Protein AF-A0A7W5ZH57-F1 (afdb_monomer_lite)

pLDDT: mean 77.65, std 17.84, range [37.62, 96.19]

Sequence (174 aa):
MSNTRSQQSRNQHQTVYNPIYEKLESDGLVGKIAYCFYKESKRAFIREYIAKNNGKHPSPAEVKKFVSLQESQHIDHFKRDAVEMVNDFFNALIEEHKKDLKIQILKEVHVPSFWSGIWQNIVASFLWTILIALLLPFIIRAAKIDLVEILRGGSKPNTHFENTVKTDSTNLNK

Radius of gyration: 49.49 Å; chains: 1; bounding box: 56×47×172 Å

Secondary structure (DSSP, 8-state):
----SSSTTS--------HHHHHHHTTHHHHHHHHHHHHHHHHHHHHHHHHHTTTPPPPHHHHHHHHHHHHHHTHHHHHHHHHHHHHHHHHHHHHHHHHHHHHHHHHH-----HHHHHHHHHHHHHHHHHHHHHHHHHHHHHHT--HHHHHHTT--------------------

Organism: NCBI:txid370973

Structure (mmCIF, N/CA/C/O backbone):
data_AF-A0A7W5ZH57-F1
#
_entry.id   AF-A0A7W5ZH57-F1
#
loop_
_atom_site.group_PDB
_atom_site.id
_atom_site.type_symbol
_atom_site.label_atom_id
_atom_site.label_alt_id
_atom_site.label_comp_id
_atom_site.label_asym_id
_atom_site.label_entity_id
_atom_site.label_seq_id
_atom_site.pdbx_PDB_ins_code
_atom_site.Cartn_x
_atom_site.Cartn_y
_atom_site.Cartn_z
_atom_site.occupancy
_atom_site.B_iso_or_equiv
_atom_site.auth_seq_id
_atom_site.auth_comp_id
_atom_site.auth_asym_id
_atom_site.auth_atom_id
_atom_site.pdbx_PDB_model_num
ATOM 1 N N . MET A 1 1 ? 17.222 -22.776 52.311 1.00 45.38 1 MET A N 1
ATOM 2 C CA . MET A 1 1 ? 16.256 -23.605 51.561 1.00 45.38 1 MET A CA 1
ATOM 3 C C . MET A 1 1 ? 15.112 -22.731 51.063 1.00 45.38 1 MET A C 1
ATOM 5 O O . MET A 1 1 ? 14.634 -21.891 51.814 1.00 45.38 1 MET A O 1
ATOM 9 N N . SER A 1 2 ? 14.741 -22.938 49.792 1.00 46.59 2 SER A N 1
ATOM 10 C CA . SER A 1 2 ? 13.479 -22.564 49.120 1.00 46.59 2 SER A CA 1
ATOM 11 C C . SER A 1 2 ? 13.114 -21.078 48.953 1.00 46.59 2 SER A C 1
ATOM 13 O O . SER A 1 2 ? 12.104 -20.597 49.459 1.00 46.59 2 SER A O 1
ATOM 15 N N . ASN A 1 3 ? 13.880 -20.395 48.093 1.00 50.59 3 ASN A N 1
ATOM 16 C CA . ASN A 1 3 ? 13.414 -19.262 47.287 1.00 50.59 3 ASN A CA 1
ATOM 17 C C . ASN A 1 3 ? 12.685 -19.801 46.037 1.00 50.59 3 ASN A C 1
ATOM 19 O O . ASN A 1 3 ? 13.260 -19.879 44.953 1.00 50.59 3 ASN A O 1
ATOM 23 N N . THR A 1 4 ? 11.446 -20.271 46.207 1.00 56.84 4 THR A N 1
ATOM 24 C CA . THR A 1 4 ? 10.680 -20.940 45.130 1.00 56.84 4 THR A CA 1
ATOM 25 C C . THR A 1 4 ? 9.246 -20.412 45.013 1.00 56.84 4 THR A C 1
ATOM 27 O O . THR A 1 4 ? 8.371 -21.100 44.506 1.00 56.84 4 THR A O 1
ATOM 30 N N . ARG A 1 5 ? 8.970 -19.185 45.481 1.00 51.44 5 ARG A N 1
ATOM 31 C CA . ARG A 1 5 ? 7.622 -18.573 45.409 1.00 51.44 5 ARG A CA 1
ATOM 32 C C . ARG A 1 5 ? 7.460 -17.477 44.354 1.00 51.44 5 ARG A C 1
ATOM 34 O O . ARG A 1 5 ? 6.346 -17.030 44.121 1.00 51.44 5 ARG A O 1
ATOM 41 N N . SER A 1 6 ? 8.534 -17.061 43.689 1.00 52.84 6 SER A N 1
ATOM 42 C CA . SER A 1 6 ? 8.534 -15.916 42.763 1.00 52.84 6 SER A CA 1
ATOM 43 C C . SER A 1 6 ? 8.530 -16.289 41.273 1.00 52.84 6 SER A C 1
ATOM 45 O O . SER A 1 6 ? 8.424 -15.403 40.433 1.00 52.84 6 SER A O 1
ATOM 47 N N . GLN A 1 7 ? 8.588 -17.580 40.921 1.00 45.91 7 GLN A N 1
ATOM 48 C CA . GLN A 1 7 ? 8.634 -18.032 39.517 1.00 45.91 7 GLN A CA 1
ATOM 49 C C . GLN A 1 7 ? 7.279 -18.515 38.959 1.00 45.91 7 GLN A C 1
ATOM 51 O O . GLN A 1 7 ? 7.167 -18.761 37.762 1.00 45.91 7 GLN A O 1
ATOM 56 N N . GLN A 1 8 ? 6.226 -18.622 39.781 1.00 45.19 8 GLN A N 1
ATOM 57 C CA . GLN A 1 8 ? 4.925 -19.156 39.339 1.00 45.19 8 GLN A CA 1
ATOM 58 C C . GLN A 1 8 ? 3.952 -18.119 38.745 1.00 45.19 8 GLN A C 1
ATOM 60 O O . GLN A 1 8 ? 2.978 -18.517 38.115 1.00 45.19 8 GLN A O 1
ATOM 65 N N . SER A 1 9 ? 4.228 -16.811 38.834 1.00 46.59 9 SER A N 1
ATOM 66 C CA . SER A 1 9 ? 3.365 -15.767 38.234 1.00 46.59 9 SER A CA 1
ATOM 67 C C . SER A 1 9 ? 3.701 -15.399 36.781 1.00 46.59 9 SER A C 1
ATOM 69 O O . SER A 1 9 ? 3.106 -14.469 36.244 1.00 46.59 9 SER A O 1
ATOM 71 N N . ARG A 1 10 ? 4.646 -16.084 36.116 1.00 46.44 10 ARG A N 1
ATOM 72 C CA . ARG A 1 10 ? 5.067 -15.733 34.741 1.00 46.44 10 ARG A CA 1
ATOM 73 C C . ARG A 1 10 ? 4.385 -16.512 33.612 1.00 46.44 10 ARG A C 1
ATOM 75 O O . ARG A 1 10 ? 4.472 -16.072 32.475 1.00 46.44 10 ARG A O 1
ATOM 82 N N . ASN A 1 11 ? 3.670 -17.600 33.902 1.00 43.88 11 ASN A N 1
ATOM 83 C CA . ASN A 1 11 ? 3.177 -18.527 32.873 1.00 43.88 11 ASN A CA 1
ATOM 84 C C . ASN A 1 11 ? 1.664 -18.765 32.925 1.00 43.88 11 ASN A C 1
ATOM 86 O O . ASN A 1 11 ? 1.210 -19.902 32.875 1.00 43.88 11 ASN A O 1
ATOM 90 N N . GLN A 1 12 ? 0.874 -17.695 32.985 1.00 37.62 12 GLN A N 1
ATOM 91 C CA . GLN A 1 12 ? -0.511 -17.743 32.513 1.00 37.62 12 GLN A CA 1
ATOM 92 C C . GLN A 1 12 ? -0.774 -16.543 31.605 1.00 37.62 12 GLN A C 1
ATOM 94 O O . GLN A 1 12 ? -1.523 -15.630 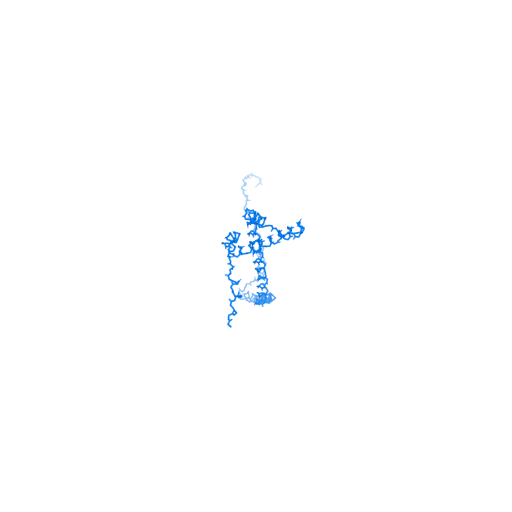31.935 1.00 37.62 12 GLN A O 1
ATOM 99 N N . HIS A 1 13 ? -0.165 -16.557 30.415 1.00 42.66 13 HIS A N 1
ATOM 100 C CA . HIS A 1 13 ? -0.854 -15.999 29.255 1.00 42.66 13 HIS A CA 1
ATOM 101 C C . HIS A 1 13 ? -2.064 -16.904 29.006 1.00 42.66 13 HIS A C 1
ATOM 103 O O . HIS A 1 13 ? -2.026 -17.795 28.163 1.00 42.66 13 HIS A O 1
ATOM 109 N N . GLN A 1 14 ? -3.132 -16.719 29.791 1.00 39.56 14 GLN A N 1
ATOM 110 C CA . GLN A 1 14 ? -4.463 -17.056 29.311 1.00 39.56 14 GLN A CA 1
ATOM 111 C C . GLN A 1 14 ? -4.554 -16.367 27.957 1.00 39.56 14 GLN A C 1
ATOM 113 O O . GLN A 1 14 ? -4.410 -15.145 27.873 1.00 39.56 14 GLN A O 1
ATOM 118 N N . THR A 1 15 ? -4.668 -17.156 26.896 1.00 44.47 15 THR A N 1
ATOM 119 C CA . THR A 1 15 ? -4.959 -16.667 25.559 1.00 44.47 15 THR A CA 1
ATOM 120 C C . THR A 1 15 ? -6.308 -15.972 25.661 1.00 44.47 15 THR A C 1
ATOM 122 O O . THR A 1 15 ? -7.363 -16.591 25.562 1.00 44.47 15 THR A O 1
ATOM 125 N N . VAL A 1 16 ? -6.282 -14.678 25.997 1.00 54.81 16 VAL A N 1
ATOM 126 C CA . VAL A 1 16 ? -7.472 -13.838 26.034 1.00 54.81 16 VAL A CA 1
ATOM 127 C C . VAL A 1 16 ? -7.955 -13.812 24.599 1.00 54.81 16 VAL A C 1
ATOM 129 O O . VAL A 1 16 ? -7.403 -13.097 23.762 1.00 54.81 16 VAL A O 1
ATOM 132 N N . TYR A 1 17 ? -8.922 -14.682 24.327 1.00 61.53 17 TYR A N 1
ATOM 133 C CA . TYR A 1 17 ? -9.524 -14.881 23.025 1.00 61.53 17 TYR A CA 1
ATOM 134 C C . TYR A 1 17 ? -9.860 -13.517 22.420 1.00 61.53 17 TYR A C 1
ATOM 136 O O . TYR A 1 17 ? -10.595 -12.723 23.018 1.00 61.53 17 TYR A O 1
ATOM 144 N N . ASN A 1 18 ? -9.261 -13.216 21.267 1.00 78.50 18 ASN A N 1
ATOM 145 C CA . ASN A 1 18 ? -9.473 -11.958 20.571 1.00 78.50 18 ASN A CA 1
ATOM 146 C C . ASN A 1 18 ? -10.186 -12.241 19.243 1.00 78.50 18 ASN A C 1
ATOM 148 O O . ASN A 1 18 ? -9.512 -12.561 18.264 1.00 78.50 18 ASN A O 1
ATOM 152 N N . PRO A 1 19 ? -11.519 -12.090 19.184 1.00 81.88 19 PRO A N 1
ATOM 153 C CA . PRO A 1 19 ? -12.313 -12.478 18.016 1.00 81.88 19 PRO A CA 1
ATOM 154 C C . PRO A 1 19 ? -11.905 -11.739 16.735 1.00 81.88 19 PRO A C 1
ATOM 156 O O . PRO A 1 19 ? -12.036 -12.275 15.640 1.00 81.88 19 PRO A O 1
ATOM 159 N N . ILE A 1 20 ? -11.354 -10.527 16.858 1.00 85.56 20 ILE A N 1
ATOM 160 C CA . ILE A 1 20 ? -10.877 -9.755 15.704 1.00 85.56 20 ILE A CA 1
ATOM 161 C C . ILE A 1 20 ? -9.623 -10.379 15.085 1.00 85.56 20 ILE A C 1
ATOM 163 O O . ILE A 1 20 ? -9.457 -10.321 13.875 1.00 85.56 20 ILE A O 1
ATOM 167 N N . TYR A 1 21 ? -8.738 -10.962 15.898 1.00 86.88 21 TYR A N 1
ATOM 168 C CA . TYR A 1 21 ? -7.510 -11.570 15.386 1.00 86.88 21 TYR A CA 1
ATOM 169 C C . TYR A 1 21 ? -7.826 -12.805 14.537 1.00 86.88 21 TYR A C 1
ATOM 171 O O . TYR A 1 21 ? -7.404 -12.863 13.390 1.00 86.88 21 TYR A O 1
ATOM 179 N N . GLU A 1 22 ? -8.656 -13.715 15.052 1.00 86.25 22 GLU A N 1
ATOM 180 C CA . GLU A 1 22 ? -9.087 -14.934 14.346 1.00 86.25 22 GLU A CA 1
ATOM 181 C C . GLU A 1 22 ? -9.720 -14.626 12.980 1.00 86.25 22 GLU A C 1
ATOM 183 O O . GLU A 1 22 ? -9.467 -15.301 11.988 1.00 86.25 22 GLU A O 1
ATOM 188 N N . LYS A 1 23 ? -10.516 -13.552 12.904 1.00 86.00 23 LYS A N 1
ATOM 189 C CA . LYS A 1 23 ? -11.165 -13.115 11.659 1.00 86.00 23 LYS A CA 1
ATOM 190 C C . LYS A 1 23 ? -10.218 -12.504 10.627 1.00 86.00 23 LYS A C 1
ATOM 192 O O . LYS A 1 23 ? -10.591 -12.394 9.459 1.00 86.00 23 LYS A O 1
ATOM 197 N N . LEU A 1 24 ? -9.053 -12.033 11.062 1.00 88.88 24 LEU A N 1
ATOM 198 C CA . LEU A 1 24 ? -8.055 -11.405 10.200 1.00 88.88 24 LEU A CA 1
ATOM 199 C C . LEU A 1 24 ? -6.905 -12.361 9.865 1.00 88.88 24 LEU A C 1
ATOM 201 O O . LEU A 1 24 ? -6.277 -12.199 8.827 1.00 88.88 24 LEU A O 1
ATOM 205 N N . GLU A 1 25 ? -6.625 -13.360 10.702 1.00 84.69 25 GLU A N 1
ATOM 206 C CA . GLU A 1 25 ? -5.469 -14.250 10.552 1.00 84.69 25 GLU A CA 1
ATOM 207 C C . GLU A 1 25 ? -5.447 -15.002 9.213 1.00 84.69 25 GLU A C 1
ATOM 209 O O . GLU A 1 25 ? -4.378 -15.178 8.623 1.00 84.69 25 GLU A O 1
ATOM 214 N N . SER A 1 26 ? -6.617 -15.369 8.684 1.00 84.56 26 SER A N 1
ATOM 215 C CA . SER A 1 26 ? -6.744 -16.073 7.403 1.00 84.56 26 SER A CA 1
ATOM 216 C C . SER A 1 26 ? -6.234 -15.274 6.198 1.00 84.56 26 SER A C 1
ATOM 218 O O . SER A 1 26 ? -5.903 -15.871 5.177 1.00 84.56 26 SER A O 1
ATOM 220 N N . ASP A 1 27 ? -6.126 -13.945 6.308 1.00 84.88 27 ASP A N 1
ATOM 221 C CA . ASP A 1 27 ? -5.700 -13.064 5.210 1.00 84.88 27 ASP A CA 1
ATOM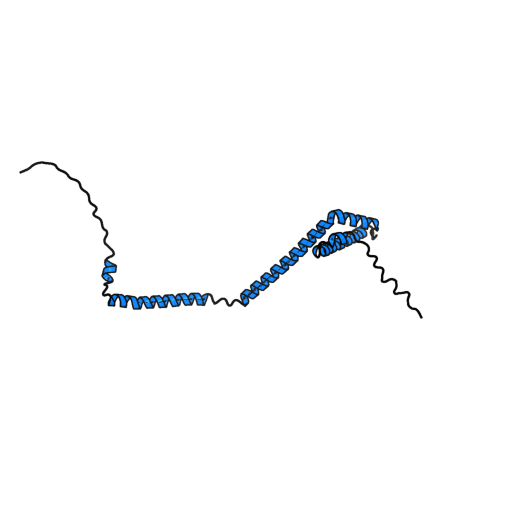 222 C C . ASP A 1 27 ? -4.173 -12.840 5.184 1.00 84.88 27 ASP A C 1
ATOM 224 O O . ASP A 1 27 ? -3.666 -11.943 4.502 1.00 84.88 27 ASP A O 1
ATOM 228 N N . GLY A 1 28 ? -3.406 -13.622 5.952 1.00 89.69 28 GLY A N 1
ATOM 229 C CA . GLY A 1 28 ? -1.945 -13.601 5.925 1.00 89.69 28 GLY A CA 1
ATOM 230 C C . GLY A 1 28 ? -1.348 -12.240 6.304 1.00 89.69 28 GLY A C 1
ATOM 231 O O . GLY A 1 28 ? -1.610 -11.710 7.384 1.00 89.69 28 GLY A O 1
ATOM 232 N N . LEU A 1 29 ? -0.489 -11.678 5.443 1.00 88.69 29 LEU A N 1
ATOM 233 C CA . LEU A 1 29 ? 0.184 -10.395 5.705 1.00 88.69 29 LEU A CA 1
ATOM 234 C C . LEU A 1 29 ? -0.811 -9.231 5.801 1.00 88.69 29 LEU A C 1
ATOM 236 O O . LEU A 1 29 ? -0.711 -8.428 6.727 1.00 88.69 29 LEU A O 1
ATOM 240 N N . VAL A 1 30 ? -1.785 -9.175 4.888 1.00 92.56 30 VAL A N 1
ATOM 241 C CA . VAL A 1 30 ? -2.849 -8.160 4.901 1.00 92.56 30 VAL A CA 1
ATOM 242 C C . VAL A 1 30 ? -3.627 -8.252 6.208 1.00 92.56 30 VAL A C 1
ATOM 244 O O . VAL A 1 30 ? -3.838 -7.242 6.869 1.00 92.56 30 VAL A O 1
ATOM 247 N N . GLY A 1 31 ? -3.958 -9.470 6.638 1.00 91.75 31 GLY A N 1
ATOM 248 C CA . GLY A 1 31 ? -4.602 -9.733 7.922 1.00 91.75 31 GLY A CA 1
ATOM 249 C C . GLY A 1 31 ? -3.823 -9.207 9.127 1.00 91.75 31 GLY A C 1
ATOM 250 O O . GLY A 1 31 ? -4.376 -8.540 10.003 1.00 91.75 31 GLY A O 1
ATOM 251 N N . LYS A 1 32 ? -2.507 -9.445 9.154 1.00 93.00 32 LYS A N 1
ATOM 252 C CA . LYS A 1 32 ? -1.615 -8.949 10.216 1.00 93.00 32 LYS A CA 1
ATOM 253 C C . LYS A 1 32 ? -1.543 -7.421 10.247 1.00 93.00 32 LYS A C 1
ATOM 255 O O . LYS A 1 32 ? -1.585 -6.841 11.329 1.00 93.00 32 LYS A O 1
ATOM 260 N N . ILE A 1 33 ? -1.473 -6.769 9.086 1.00 93.31 33 ILE A N 1
ATOM 261 C CA . ILE A 1 33 ? -1.456 -5.300 8.982 1.00 93.31 33 ILE A CA 1
ATOM 262 C C . ILE A 1 33 ? -2.822 -4.717 9.373 1.00 93.31 33 ILE A C 1
ATOM 264 O O . ILE A 1 33 ? -2.888 -3.802 10.192 1.00 93.31 33 ILE A O 1
ATOM 268 N N . ALA A 1 34 ? -3.920 -5.308 8.900 1.00 92.81 34 ALA A N 1
ATOM 269 C CA . ALA A 1 34 ? -5.276 -4.928 9.293 1.00 92.81 34 ALA A CA 1
ATOM 270 C C . ALA A 1 34 ? -5.479 -5.039 10.815 1.00 92.81 34 ALA A C 1
ATOM 272 O O . ALA A 1 34 ? -6.114 -4.189 11.444 1.00 92.81 34 ALA A O 1
ATOM 273 N N . TYR A 1 35 ? -4.882 -6.055 11.443 1.00 93.25 35 TYR A N 1
ATOM 274 C CA . TYR A 1 35 ? -4.908 -6.201 12.894 1.00 93.25 35 TYR A CA 1
ATOM 275 C C . TYR A 1 35 ? -4.143 -5.082 13.616 1.00 93.25 35 TYR A C 1
ATOM 277 O O . TYR A 1 35 ? -4.586 -4.625 14.677 1.00 93.25 35 TYR A O 1
ATOM 285 N N . CYS A 1 36 ? -3.033 -4.600 13.048 1.00 93.06 36 CYS A N 1
ATOM 286 C CA . CYS A 1 36 ? -2.331 -3.422 13.559 1.00 93.06 36 CYS A CA 1
ATOM 287 C C . CYS A 1 36 ? -3.236 -2.183 13.528 1.00 93.06 36 CYS A C 1
ATOM 289 O O . CYS A 1 36 ? -3.373 -1.528 14.562 1.00 93.06 36 CYS A O 1
ATOM 291 N N . PHE A 1 37 ? -3.943 -1.922 12.423 1.00 93.50 37 PHE A N 1
ATOM 292 C CA . PHE A 1 37 ? -4.894 -0.803 12.349 1.00 93.50 37 PHE A CA 1
ATOM 293 C C . PHE A 1 37 ? -6.020 -0.913 13.374 1.00 93.50 37 PHE A C 1
ATOM 295 O O . PHE A 1 37 ? -6.339 0.058 14.064 1.00 93.50 37 PHE A O 1
ATOM 302 N N . TYR A 1 38 ? -6.567 -2.113 13.577 1.00 93.50 38 TYR A N 1
ATOM 303 C CA . TYR A 1 38 ? -7.530 -2.340 14.653 1.00 93.50 38 TYR A CA 1
ATOM 304 C C . TYR A 1 38 ? -6.946 -1.994 16.035 1.00 93.50 38 TYR A C 1
ATOM 306 O O . TYR A 1 38 ? -7.603 -1.333 16.848 1.00 93.50 38 TYR A O 1
ATOM 314 N N . LYS A 1 39 ? -5.710 -2.419 16.335 1.00 92.56 39 LYS A N 1
ATOM 315 C CA . LYS A 1 39 ? -5.046 -2.095 17.610 1.00 92.56 39 LYS A CA 1
ATOM 316 C C . LYS A 1 39 ? -4.825 -0.594 17.774 1.00 92.56 39 LYS A C 1
ATOM 318 O O . LYS A 1 39 ? -4.985 -0.084 18.887 1.00 92.56 39 LYS A O 1
ATOM 323 N N . GLU A 1 40 ? -4.483 0.110 16.703 1.00 93.81 40 GLU A N 1
ATOM 324 C CA . GLU A 1 40 ? -4.352 1.566 16.704 1.00 93.81 40 GLU A CA 1
ATOM 325 C C . GLU A 1 40 ? -5.690 2.253 16.970 1.00 93.81 40 GLU A C 1
ATOM 327 O O . GLU A 1 40 ? -5.774 3.072 17.890 1.00 93.81 40 GLU A O 1
ATOM 332 N N . SER A 1 41 ? -6.747 1.839 16.270 1.00 93.44 41 SER A N 1
ATOM 333 C CA . SER A 1 41 ? -8.116 2.319 16.482 1.00 93.44 41 SER A CA 1
ATOM 334 C C . SER A 1 41 ? -8.585 2.079 17.923 1.00 93.44 41 SER A C 1
ATOM 336 O O . SER A 1 41 ? -9.067 2.992 18.594 1.00 93.44 41 SER A O 1
ATOM 338 N N . LYS A 1 42 ? -8.326 0.891 18.486 1.00 92.38 42 LYS A N 1
ATOM 339 C CA . LYS A 1 42 ? -8.638 0.582 19.891 1.00 92.38 42 LYS A CA 1
ATOM 340 C C . LYS A 1 42 ? -7.895 1.493 20.870 1.00 92.38 42 LYS A C 1
ATOM 342 O O . LYS A 1 42 ? -8.473 1.930 21.866 1.00 92.38 42 LYS A O 1
ATOM 347 N N . ARG A 1 43 ? -6.616 1.790 20.617 1.00 93.00 43 ARG A N 1
ATOM 348 C CA . ARG A 1 43 ? -5.843 2.736 21.440 1.00 93.00 43 ARG A CA 1
ATOM 349 C C . ARG A 1 43 ? -6.376 4.160 21.315 1.00 93.00 43 ARG A C 1
ATOM 351 O O . ARG A 1 43 ? -6.408 4.870 22.319 1.00 93.00 43 ARG A O 1
ATOM 358 N N . ALA A 1 44 ? -6.772 4.584 20.117 1.00 93.75 44 ALA A N 1
ATOM 359 C CA . ALA A 1 44 ? -7.394 5.886 19.891 1.00 93.75 44 ALA A CA 1
ATOM 360 C C . ALA A 1 44 ? -8.707 6.006 20.675 1.00 93.75 44 ALA A C 1
ATOM 362 O O . ALA A 1 44 ? -8.835 6.923 21.482 1.00 93.75 44 ALA A O 1
ATOM 363 N N . PHE A 1 45 ? -9.589 5.009 20.567 1.00 94.19 45 PHE A N 1
ATOM 364 C CA . PHE A 1 45 ? -10.826 4.932 21.344 1.00 94.19 45 PHE A CA 1
ATOM 365 C C . PHE A 1 45 ? -10.581 5.056 22.852 1.00 94.19 45 PHE A C 1
ATOM 367 O O . PHE A 1 45 ? -11.224 5.866 23.512 1.00 94.19 45 PHE A O 1
ATOM 374 N N . ILE A 1 46 ? -9.628 4.297 23.409 1.00 92.81 46 ILE A N 1
ATOM 375 C CA . ILE A 1 46 ? -9.323 4.360 24.847 1.00 92.81 46 ILE A CA 1
ATOM 376 C C . ILE A 1 46 ? -8.836 5.761 25.240 1.00 92.81 46 ILE A C 1
ATOM 378 O O . ILE A 1 46 ? -9.297 6.300 26.244 1.00 92.81 46 ILE A O 1
ATOM 382 N N . ARG A 1 47 ? -7.931 6.365 24.458 1.00 93.94 47 ARG A N 1
ATOM 383 C CA . ARG A 1 47 ? -7.426 7.721 24.728 1.00 93.94 47 ARG A CA 1
ATOM 384 C C . ARG A 1 47 ? -8.544 8.760 24.690 1.00 93.94 47 ARG A C 1
ATOM 386 O O . ARG A 1 47 ? -8.636 9.580 25.598 1.00 93.94 47 ARG A O 1
ATOM 393 N N . GLU A 1 48 ? -9.407 8.697 23.683 1.00 93.81 48 GLU A N 1
ATOM 394 C CA . GLU A 1 48 ? -10.556 9.594 23.570 1.00 93.81 48 GLU A CA 1
ATOM 395 C C . GLU A 1 48 ? -11.557 9.407 24.704 1.00 93.81 48 GLU A C 1
ATOM 397 O O . GLU A 1 48 ? -12.071 10.387 25.239 1.00 93.81 48 GLU A O 1
ATOM 402 N N . TYR A 1 49 ? -11.829 8.160 25.087 1.00 94.75 49 TYR A N 1
ATOM 403 C CA . TYR A 1 49 ? -12.731 7.861 26.188 1.00 94.75 49 TYR A CA 1
ATOM 404 C C . TYR A 1 49 ? -12.207 8.468 27.491 1.00 94.75 49 TYR A C 1
ATOM 406 O O . TYR A 1 49 ? -12.952 9.148 28.190 1.00 94.75 49 TYR A O 1
ATOM 414 N N . ILE A 1 50 ? -10.920 8.279 27.793 1.00 93.50 50 ILE A N 1
ATOM 415 C CA . ILE A 1 50 ? -10.272 8.845 28.984 1.00 93.50 50 ILE A CA 1
ATOM 416 C C . ILE A 1 50 ? -10.362 10.375 28.970 1.00 93.50 50 ILE A C 1
ATOM 418 O O . ILE A 1 50 ? -10.717 10.974 29.985 1.00 93.50 50 ILE A O 1
ATOM 422 N N . ALA A 1 51 ? -10.096 11.007 27.824 1.00 95.12 51 ALA A N 1
ATOM 423 C CA . ALA A 1 51 ? -10.183 12.459 27.677 1.00 95.12 51 ALA A CA 1
ATOM 424 C C . ALA A 1 51 ? -11.611 12.990 27.903 1.00 95.12 51 ALA A C 1
ATOM 426 O O . ALA A 1 51 ? -11.786 14.027 28.537 1.00 95.12 51 ALA A O 1
ATOM 427 N N . LYS A 1 52 ? -12.631 12.266 27.424 1.00 94.62 52 LYS A N 1
ATOM 428 C CA . LYS A 1 52 ? -14.050 12.648 27.542 1.00 94.62 52 LYS A CA 1
ATOM 429 C C . LYS A 1 52 ? -14.658 12.338 28.915 1.00 94.62 52 LYS A C 1
ATOM 431 O O . LYS A 1 52 ? -15.639 12.967 29.288 1.00 94.62 52 LYS A O 1
ATOM 436 N N . ASN A 1 53 ? -14.091 11.391 29.665 1.00 93.75 53 ASN A N 1
ATOM 437 C CA . ASN A 1 53 ? -14.648 10.891 30.929 1.00 93.75 53 ASN A CA 1
ATOM 438 C C . ASN A 1 53 ? -13.766 11.218 32.145 1.00 93.75 53 ASN A C 1
ATOM 440 O O . ASN A 1 53 ? -13.634 10.411 33.068 1.00 93.75 53 ASN A O 1
ATOM 444 N N . ASN A 1 54 ? -13.155 12.404 32.156 1.00 92.25 54 ASN A N 1
ATOM 445 C CA . ASN A 1 54 ? -12.380 12.938 33.283 1.00 92.25 54 ASN A CA 1
ATOM 446 C C . ASN A 1 54 ? -11.261 11.990 33.756 1.00 92.25 54 ASN A C 1
ATOM 448 O O . ASN A 1 54 ? -11.081 11.771 34.954 1.00 92.25 54 ASN A O 1
ATOM 452 N N . GLY A 1 55 ? -10.532 11.380 32.820 1.00 90.56 55 GLY A N 1
ATOM 453 C CA . GLY A 1 55 ? -9.423 10.482 33.138 1.00 90.56 55 GLY A CA 1
ATOM 454 C C . GLY A 1 55 ? -9.835 9.041 33.457 1.00 90.56 55 GLY A C 1
ATOM 455 O O . GLY A 1 55 ? -8.968 8.205 33.709 1.00 90.56 55 GLY A O 1
ATOM 456 N N . LYS A 1 56 ? -11.133 8.712 33.448 1.00 91.06 56 LYS A N 1
ATOM 457 C CA . LYS A 1 56 ? -11.600 7.349 33.729 1.00 91.06 56 LYS A CA 1
ATOM 458 C C . LYS A 1 56 ? -11.385 6.430 32.528 1.00 91.06 56 LYS A C 1
ATOM 460 O O . LYS A 1 56 ? -11.704 6.774 31.393 1.00 91.06 56 LYS A O 1
ATOM 465 N N . HIS A 1 57 ? -10.876 5.231 32.797 1.00 91.25 57 HIS A N 1
ATOM 466 C CA . HIS A 1 57 ? -10.740 4.184 31.789 1.00 91.25 57 HIS A CA 1
ATOM 467 C C . HIS A 1 57 ? -12.107 3.586 31.4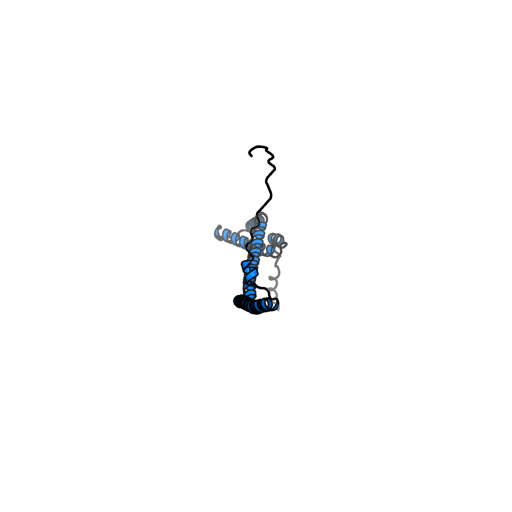16 1.00 91.25 57 HIS A C 1
ATOM 469 O O . HIS A 1 57 ? -12.963 3.461 32.296 1.00 91.25 57 HIS A O 1
ATOM 475 N N . PRO A 1 58 ? -12.301 3.170 30.149 1.00 91.12 58 PRO A N 1
ATOM 476 C CA . PRO A 1 58 ? -13.524 2.498 29.736 1.00 91.12 58 PRO A CA 1
ATOM 477 C C . PRO A 1 58 ? -13.685 1.175 30.482 1.00 91.12 58 PRO A C 1
ATOM 479 O O . PRO A 1 58 ? -12.732 0.406 30.653 1.00 91.12 58 PRO A O 1
ATOM 482 N N . SER A 1 59 ? -14.914 0.900 30.901 1.00 91.50 59 SER A N 1
ATOM 483 C CA . SER A 1 59 ? -15.275 -0.363 31.534 1.00 91.50 59 SER A CA 1
ATOM 484 C C . SER A 1 59 ? -15.129 -1.535 30.549 1.00 91.50 59 SER A C 1
ATOM 486 O O . SER A 1 59 ? -15.217 -1.352 29.328 1.00 91.50 59 SER A O 1
ATOM 488 N N . PRO A 1 60 ? -14.979 -2.781 31.038 1.00 87.62 60 PRO A N 1
ATOM 489 C CA . PRO A 1 60 ? -14.936 -3.955 30.167 1.00 87.62 60 PRO A CA 1
ATOM 490 C C . PRO A 1 60 ? -16.153 -4.076 29.234 1.00 87.62 60 PRO A C 1
ATOM 492 O O . PRO A 1 60 ? -16.013 -4.531 28.099 1.00 87.62 60 PRO A O 1
ATOM 495 N N . ALA A 1 61 ? -17.334 -3.632 29.679 1.00 88.44 61 ALA A N 1
ATOM 496 C CA . ALA A 1 61 ? -18.556 -3.636 28.878 1.00 88.44 61 ALA A CA 1
ATOM 497 C C . ALA A 1 61 ? -18.484 -2.657 27.693 1.00 88.44 61 ALA A C 1
ATOM 499 O O . ALA A 1 61 ? -18.886 -2.999 26.580 1.00 88.44 61 ALA A O 1
ATOM 500 N N . GLU A 1 62 ? -17.920 -1.467 27.897 1.00 89.75 62 GLU A N 1
ATOM 501 C CA . GLU A 1 62 ? -17.747 -0.467 26.836 1.00 89.75 62 GLU A CA 1
ATOM 502 C C . GLU A 1 62 ? -16.687 -0.889 25.828 1.00 89.75 62 GLU A C 1
ATOM 504 O O . GLU A 1 62 ? -16.889 -0.752 24.622 1.00 89.75 62 GLU A O 1
ATOM 509 N N . VAL A 1 63 ? -15.588 -1.480 26.307 1.00 88.62 63 VAL A N 1
ATOM 510 C CA . VAL A 1 63 ? -14.580 -2.073 25.424 1.00 88.62 63 VAL A CA 1
ATOM 511 C C . VAL A 1 63 ? -15.201 -3.197 24.597 1.00 88.62 63 VAL A C 1
ATOM 513 O O . VAL A 1 63 ? -14.961 -3.260 23.395 1.00 88.62 63 VAL A O 1
ATOM 516 N N . LYS A 1 64 ? -16.035 -4.057 25.195 1.00 88.56 64 LYS A N 1
ATOM 517 C CA . LYS A 1 64 ? -16.742 -5.119 24.463 1.00 88.56 64 LYS A CA 1
ATOM 518 C C . LYS A 1 64 ? -17.680 -4.546 23.398 1.00 88.56 64 LYS A C 1
ATOM 520 O O . LYS A 1 64 ? -17.659 -5.033 22.272 1.00 88.56 64 LYS A O 1
ATOM 525 N N . LYS A 1 65 ? -18.432 -3.487 23.722 1.00 90.00 65 LYS A N 1
ATOM 526 C CA . LYS A 1 65 ? -19.304 -2.780 22.768 1.00 90.00 65 LYS A CA 1
ATOM 527 C C . LYS A 1 65 ? -18.510 -2.213 21.588 1.00 90.00 65 LYS A C 1
ATOM 529 O O . LYS A 1 65 ? -18.928 -2.363 20.442 1.00 90.00 65 LYS A O 1
ATOM 534 N N . PHE A 1 66 ? -17.354 -1.607 21.859 1.00 90.31 66 PHE A N 1
ATOM 535 C CA . PHE A 1 66 ? -16.449 -1.136 20.812 1.00 90.31 66 PHE A CA 1
ATOM 536 C C . PHE A 1 66 ? -15.980 -2.291 19.922 1.00 90.31 66 PHE A C 1
ATOM 538 O O . PHE A 1 66 ? -16.106 -2.206 18.706 1.00 90.31 66 PHE A O 1
ATOM 545 N N . VAL A 1 67 ? -15.502 -3.392 20.512 1.00 89.06 67 VAL A N 1
ATOM 546 C CA . VAL A 1 67 ? -15.031 -4.560 19.749 1.00 89.06 67 VAL A CA 1
ATOM 547 C C . VAL A 1 67 ? -16.133 -5.113 18.846 1.00 89.06 67 VAL A C 1
ATOM 549 O O . VAL A 1 67 ? -15.879 -5.295 17.661 1.00 89.06 67 VAL A O 1
ATOM 552 N N . SER A 1 68 ? -17.358 -5.290 19.351 1.00 87.88 68 SER A N 1
ATOM 553 C CA . SER A 1 68 ? -18.480 -5.782 18.535 1.00 87.88 68 SER A CA 1
ATOM 554 C C . SER A 1 68 ? -18.859 -4.841 17.385 1.00 87.88 68 SER A C 1
ATOM 556 O O . SER A 1 68 ? -19.270 -5.294 16.316 1.00 87.88 68 SER A O 1
ATOM 558 N N . LEU A 1 69 ? -18.712 -3.526 17.579 1.00 89.12 69 LEU A N 1
ATOM 559 C CA . LEU A 1 69 ? -18.958 -2.542 16.525 1.00 89.12 69 LEU A CA 1
ATOM 560 C C . LEU A 1 69 ? -17.883 -2.629 15.435 1.00 89.12 69 LEU A C 1
ATOM 562 O O . LEU A 1 69 ? -18.197 -2.680 14.250 1.00 89.12 69 LEU A O 1
ATOM 566 N N . GLN A 1 70 ? -16.612 -2.704 15.835 1.00 87.31 70 GLN A N 1
ATOM 567 C CA . GLN A 1 70 ? -15.498 -2.843 14.895 1.00 87.31 70 GLN A CA 1
ATOM 568 C C . GLN A 1 70 ? -15.597 -4.143 14.091 1.00 87.31 70 GLN A C 1
ATOM 570 O O . GLN A 1 70 ? -15.394 -4.142 12.880 1.00 87.31 70 GLN A O 1
ATOM 575 N N . GLU A 1 71 ? -15.971 -5.232 14.759 1.00 84.81 71 GLU A N 1
ATOM 576 C CA . GLU A 1 71 ? -16.151 -6.550 14.156 1.00 84.81 71 GLU A CA 1
ATOM 577 C C . GLU A 1 71 ? -17.219 -6.578 13.058 1.00 84.81 71 GLU A C 1
ATOM 579 O O . GLU A 1 71 ? -17.076 -7.324 12.094 1.00 84.81 71 GLU A O 1
ATOM 584 N N . SER A 1 72 ? -18.287 -5.793 13.215 1.00 83.31 72 SER A N 1
ATOM 585 C CA . SER A 1 72 ? -19.431 -5.789 12.297 1.00 83.31 72 SER A CA 1
ATOM 586 C C . SER A 1 72 ? -19.335 -4.735 11.197 1.00 83.31 72 SER A C 1
ATOM 588 O O . SER A 1 72 ? -19.897 -4.947 10.128 1.00 83.31 72 SER A O 1
ATOM 590 N N . GLN A 1 73 ? -18.656 -3.609 11.440 1.00 81.19 73 GLN A N 1
ATOM 591 C CA . GLN A 1 73 ? -18.709 -2.450 10.537 1.00 81.19 73 GLN A CA 1
ATOM 592 C C . GLN A 1 73 ? -17.359 -2.031 9.952 1.00 81.19 73 GLN A C 1
ATOM 594 O O . GLN A 1 73 ? -17.326 -1.396 8.901 1.00 81.19 73 GLN A O 1
ATOM 599 N N . HIS A 1 74 ? -16.245 -2.349 10.613 1.00 85.25 74 HIS A N 1
ATOM 600 C CA . HIS A 1 74 ? -14.950 -1.740 10.289 1.00 85.25 74 HIS A CA 1
ATOM 601 C C . HIS A 1 74 ? -13.850 -2.743 9.953 1.00 85.25 74 HIS A C 1
ATOM 603 O O . HIS A 1 74 ? -12.802 -2.342 9.453 1.00 85.25 74 HIS A O 1
ATOM 609 N N . ILE A 1 75 ? -14.075 -4.042 10.162 1.00 88.62 75 ILE A N 1
ATOM 610 C CA . ILE A 1 75 ? -13.074 -5.066 9.847 1.00 88.62 75 ILE A CA 1
ATOM 611 C C . ILE A 1 75 ? -12.677 -5.041 8.364 1.00 88.62 75 ILE A C 1
ATOM 613 O O . ILE A 1 75 ? -11.491 -5.070 8.047 1.00 88.62 75 ILE A O 1
ATOM 617 N N . ASP A 1 76 ? -13.647 -4.863 7.467 1.00 90.12 76 ASP A N 1
ATOM 618 C CA . ASP A 1 76 ? -13.404 -4.761 6.025 1.00 90.12 76 ASP A CA 1
ATOM 619 C C . ASP A 1 76 ? -12.704 -3.455 5.644 1.00 90.12 76 ASP A C 1
ATOM 621 O O . ASP A 1 76 ? -11.973 -3.398 4.659 1.00 90.12 76 ASP A O 1
ATOM 625 N N . HIS A 1 77 ? -12.892 -2.390 6.426 1.00 91.81 77 HIS A N 1
ATOM 626 C CA . HIS A 1 77 ? -12.148 -1.152 6.230 1.00 91.81 77 HIS A CA 1
ATOM 627 C C . HIS A 1 77 ? -10.670 -1.351 6.556 1.00 91.81 77 HIS A C 1
ATOM 629 O O . HIS A 1 77 ? -9.841 -1.071 5.702 1.00 91.81 77 HIS A O 1
ATOM 635 N N . PHE A 1 78 ? -10.346 -1.952 7.705 1.00 92.69 78 PHE A N 1
ATOM 636 C CA . PHE A 1 78 ? -8.953 -2.248 8.050 1.00 92.69 78 PHE A CA 1
ATOM 637 C C . PHE A 1 78 ? -8.279 -3.172 7.032 1.00 92.69 78 PHE A C 1
ATOM 639 O O . PHE A 1 78 ? -7.096 -3.002 6.747 1.00 92.69 78 PHE A O 1
ATOM 646 N N . LYS A 1 79 ? -9.021 -4.131 6.461 1.00 92.06 79 LYS A N 1
ATOM 647 C CA . LYS A 1 79 ? -8.517 -4.964 5.360 1.00 92.06 79 LYS A CA 1
ATOM 648 C C . LYS A 1 79 ? -8.214 -4.135 4.117 1.00 92.06 79 LYS A C 1
ATOM 650 O O . LYS A 1 79 ? -7.141 -4.291 3.547 1.00 92.06 79 LYS A O 1
ATOM 655 N N . ARG A 1 80 ? -9.131 -3.255 3.702 1.00 94.06 80 ARG A N 1
ATOM 656 C CA . ARG A 1 80 ? -8.923 -2.382 2.535 1.00 94.06 80 ARG A CA 1
ATOM 657 C C . ARG A 1 80 ? -7.711 -1.474 2.717 1.00 94.06 80 ARG A C 1
ATOM 659 O O . ARG A 1 80 ? -6.857 -1.463 1.839 1.00 94.06 80 ARG A O 1
ATOM 666 N N . ASP A 1 81 ? -7.589 -0.830 3.871 1.00 94.25 81 ASP A N 1
ATOM 667 C CA . ASP A 1 81 ? -6.460 0.053 4.178 1.00 94.25 81 ASP A CA 1
ATOM 668 C C . ASP A 1 81 ? -5.135 -0.729 4.183 1.00 94.25 81 ASP A C 1
ATOM 670 O O . ASP A 1 81 ? -4.100 -0.242 3.733 1.00 94.25 81 ASP A O 1
ATOM 674 N N . ALA A 1 82 ? -5.156 -1.982 4.655 1.00 95.00 82 ALA A N 1
ATOM 675 C CA . ALA A 1 82 ? -3.983 -2.852 4.641 1.00 95.00 82 ALA A CA 1
ATOM 676 C C . ALA A 1 82 ? -3.588 -3.265 3.221 1.00 95.00 82 ALA A C 1
ATOM 678 O O . ALA A 1 82 ? -2.400 -3.286 2.905 1.00 95.00 82 ALA A O 1
ATOM 679 N N . VAL A 1 83 ? -4.564 -3.569 2.361 1.00 94.81 83 VAL A N 1
ATOM 680 C CA . VAL A 1 83 ? -4.317 -3.848 0.940 1.00 94.81 83 VAL A CA 1
ATOM 681 C C . VAL A 1 83 ? -3.723 -2.624 0.247 1.00 94.81 83 VAL A C 1
ATOM 683 O O . VAL A 1 83 ? -2.741 -2.764 -0.477 1.00 94.81 83 VAL A O 1
ATOM 686 N N . GLU A 1 84 ? -4.281 -1.439 0.487 1.00 95.75 84 GLU A N 1
ATOM 687 C CA . GLU A 1 84 ? -3.790 -0.181 -0.080 1.00 95.75 84 GLU A CA 1
ATOM 688 C C . GLU A 1 84 ? -2.342 0.091 0.343 1.00 95.75 84 GLU A C 1
ATOM 690 O O . GLU A 1 84 ? -1.472 0.208 -0.515 1.00 95.75 84 GLU A O 1
ATOM 695 N N . MET A 1 85 ? -2.045 0.034 1.645 1.00 94.19 85 MET A N 1
ATOM 696 C CA . MET A 1 85 ? -0.689 0.232 2.167 1.00 94.19 85 MET A CA 1
ATOM 697 C C . MET A 1 85 ? 0.329 -0.751 1.568 1.00 94.19 85 MET A C 1
ATOM 699 O O . MET A 1 85 ? 1.453 -0.367 1.241 1.00 94.19 85 MET A O 1
ATOM 703 N N . VAL A 1 86 ? -0.044 -2.027 1.436 1.00 93.56 86 VAL A N 1
ATOM 704 C CA . VAL A 1 86 ? 0.834 -3.050 0.849 1.00 93.56 86 VAL A CA 1
ATOM 705 C C . VAL A 1 86 ? 1.076 -2.773 -0.635 1.00 93.56 86 VAL A C 1
ATOM 707 O O . VAL A 1 86 ? 2.217 -2.858 -1.091 1.00 93.56 86 VAL A O 1
ATOM 710 N N . ASN A 1 87 ? 0.031 -2.419 -1.382 1.00 93.31 87 ASN A N 1
ATOM 711 C CA . ASN A 1 87 ? 0.148 -2.091 -2.801 1.00 93.31 87 ASN A CA 1
ATOM 712 C C . ASN A 1 87 ? 1.010 -0.848 -3.023 1.00 93.31 87 ASN A C 1
ATOM 714 O O . ASN A 1 87 ? 1.887 -0.869 -3.885 1.00 93.31 87 ASN A O 1
ATOM 718 N N . ASP A 1 88 ? 0.815 0.200 -2.227 1.00 94.81 88 ASP A N 1
ATOM 719 C CA . ASP A 1 88 ? 1.610 1.425 -2.301 1.00 94.81 88 ASP A CA 1
ATOM 720 C C . ASP A 1 88 ? 3.086 1.151 -2.025 1.00 94.81 88 ASP A C 1
ATOM 722 O O . ASP A 1 88 ? 3.957 1.619 -2.761 1.00 94.81 88 ASP A O 1
ATOM 726 N N . PHE A 1 89 ? 3.376 0.324 -1.018 1.00 93.50 89 PHE A N 1
ATOM 727 C CA . PHE A 1 89 ? 4.739 -0.095 -0.717 1.00 93.50 89 PHE A CA 1
ATOM 728 C C . PHE A 1 89 ? 5.378 -0.867 -1.881 1.00 93.50 89 PHE A C 1
ATOM 730 O O . PHE A 1 89 ? 6.501 -0.556 -2.283 1.00 93.50 89 PHE A O 1
ATOM 737 N N . PHE A 1 90 ? 4.671 -1.840 -2.466 1.00 92.06 90 PHE A N 1
ATOM 738 C CA . PHE A 1 90 ? 5.187 -2.586 -3.617 1.00 92.06 90 PHE A CA 1
ATOM 739 C C . PHE A 1 90 ? 5.372 -1.703 -4.850 1.00 92.06 90 PHE A C 1
ATOM 741 O O . PHE A 1 90 ? 6.381 -1.832 -5.541 1.00 92.06 90 PHE A O 1
ATOM 748 N N . ASN A 1 91 ? 4.442 -0.788 -5.115 1.00 93.06 91 ASN A N 1
ATOM 749 C CA . ASN A 1 91 ? 4.554 0.156 -6.222 1.00 93.06 91 ASN A CA 1
ATOM 750 C C . ASN A 1 91 ? 5.774 1.064 -6.048 1.00 93.06 91 ASN A C 1
ATOM 752 O O . ASN A 1 91 ? 6.542 1.234 -6.995 1.00 93.06 91 ASN A O 1
ATOM 756 N N . ALA A 1 92 ? 6.001 1.585 -4.840 1.00 92.44 92 ALA A N 1
ATOM 757 C CA . ALA A 1 92 ? 7.181 2.388 -4.533 1.00 92.44 92 ALA A CA 1
ATOM 758 C C . ALA A 1 92 ? 8.480 1.597 -4.756 1.00 92.44 92 ALA A C 1
ATOM 760 O O . ALA A 1 92 ? 9.386 2.083 -5.433 1.00 92.44 92 ALA A O 1
ATOM 761 N N . LEU A 1 93 ? 8.536 0.353 -4.268 1.00 92.12 93 LEU A N 1
ATOM 762 C CA . LEU A 1 93 ? 9.694 -0.526 -4.432 1.00 92.12 93 LEU A CA 1
ATOM 763 C C . LEU A 1 93 ? 9.967 -0.851 -5.912 1.00 92.12 93 LEU A C 1
ATOM 765 O O . LEU A 1 93 ? 11.110 -0.830 -6.366 1.00 92.12 93 LEU A O 1
ATOM 769 N N . ILE A 1 94 ? 8.918 -1.127 -6.693 1.00 91.38 94 ILE A N 1
ATOM 770 C CA . ILE A 1 94 ? 9.031 -1.393 -8.133 1.00 91.38 94 ILE A CA 1
ATOM 771 C C . ILE A 1 94 ? 9.541 -0.156 -8.878 1.00 91.38 94 ILE A C 1
ATOM 773 O O . ILE A 1 94 ? 10.406 -0.283 -9.746 1.00 91.38 94 ILE A O 1
ATOM 777 N N . GLU A 1 95 ? 9.021 1.032 -8.573 1.00 90.81 95 GLU A N 1
ATOM 778 C CA . GLU A 1 95 ? 9.460 2.272 -9.221 1.00 90.81 95 GLU A CA 1
ATOM 779 C C . GLU A 1 95 ? 10.912 2.629 -8.872 1.00 90.81 95 GLU A C 1
ATOM 781 O O . GLU A 1 95 ? 11.668 3.053 -9.753 1.00 90.81 95 GLU A O 1
ATOM 786 N N . GLU A 1 96 ? 11.342 2.378 -7.635 1.00 89.19 96 GLU A N 1
ATOM 787 C CA . GLU A 1 96 ? 12.741 2.516 -7.223 1.00 89.19 96 GLU A CA 1
ATOM 788 C C . GLU A 1 96 ? 13.653 1.564 -8.015 1.00 89.19 96 GLU A C 1
ATOM 790 O O . GLU A 1 96 ? 14.589 2.010 -8.684 1.00 89.19 96 GLU A O 1
ATOM 795 N N . HIS A 1 97 ? 13.313 0.273 -8.081 1.00 83.25 97 HIS A N 1
ATOM 796 C CA . HIS A 1 97 ? 14.094 -0.700 -8.850 1.00 83.25 97 HIS A CA 1
ATOM 797 C C . HIS A 1 97 ? 14.113 -0.414 -10.357 1.00 83.25 97 HIS A C 1
ATOM 799 O O . HIS A 1 97 ? 15.144 -0.593 -11.009 1.00 83.25 97 HIS A O 1
ATOM 805 N N . LYS A 1 98 ? 13.006 0.059 -10.945 1.00 80.44 98 LYS A N 1
ATOM 806 C CA . LYS A 1 98 ? 12.981 0.479 -12.358 1.00 80.44 98 LYS A CA 1
ATOM 807 C C . LYS A 1 98 ? 13.945 1.630 -12.619 1.00 80.44 98 LYS A C 1
ATOM 809 O O . LYS A 1 98 ? 14.589 1.662 -13.672 1.00 80.44 98 LYS A O 1
ATOM 814 N N . LYS A 1 99 ? 14.026 2.591 -11.698 1.00 76.75 99 LYS A N 1
ATOM 815 C CA . LYS A 1 99 ? 14.950 3.723 -11.804 1.00 76.75 99 LYS A CA 1
ATOM 816 C C . LYS A 1 99 ? 16.398 3.242 -11.768 1.00 76.75 99 LYS A C 1
ATOM 818 O O . LYS A 1 99 ? 17.186 3.652 -12.621 1.00 76.75 99 LYS A O 1
ATOM 823 N N . ASP A 1 100 ? 16.714 2.317 -10.870 1.00 73.38 100 ASP A N 1
ATOM 824 C CA . ASP A 1 100 ? 18.055 1.746 -10.752 1.00 73.38 100 ASP A CA 1
ATOM 825 C C . ASP A 1 100 ? 18.454 0.927 -11.981 1.00 73.38 100 ASP A C 1
ATOM 827 O O . ASP A 1 100 ? 19.559 1.095 -12.503 1.00 73.38 100 ASP A O 1
ATOM 831 N N . LEU A 1 101 ? 17.542 0.111 -12.518 1.00 69.88 101 LEU A N 1
ATOM 832 C CA . LEU A 1 101 ? 17.786 -0.658 -13.742 1.00 69.88 101 LEU A CA 1
ATOM 833 C C . LEU A 1 101 ? 18.031 0.245 -14.955 1.00 69.88 101 LEU A C 1
ATOM 835 O O . LEU A 1 101 ? 18.949 -0.010 -15.731 1.00 69.88 101 LEU A O 1
ATOM 839 N N . LYS A 1 102 ? 17.272 1.339 -15.113 1.00 66.06 102 LYS A N 1
ATOM 840 C CA . LYS A 1 102 ? 17.529 2.319 -16.186 1.00 66.06 102 LYS A CA 1
ATOM 841 C C . LYS A 1 102 ? 18.926 2.928 -16.074 1.00 66.06 102 LYS A C 1
ATOM 843 O O . LYS A 1 102 ? 19.602 3.086 -17.087 1.00 66.06 102 LYS A O 1
ATOM 848 N N . ILE A 1 103 ? 19.367 3.254 -14.860 1.00 67.88 103 ILE A N 1
ATOM 849 C CA . ILE A 1 103 ? 20.705 3.811 -14.621 1.00 67.88 103 ILE A CA 1
ATOM 850 C C . ILE A 1 103 ? 21.794 2.779 -14.943 1.00 67.88 103 ILE A C 1
ATOM 852 O O . ILE A 1 103 ? 22.817 3.146 -15.519 1.00 67.88 103 ILE A O 1
ATOM 856 N N . GLN A 1 104 ? 21.587 1.505 -14.605 1.00 64.31 104 GLN A N 1
ATOM 857 C CA . GLN A 1 104 ? 22.545 0.435 -14.899 1.00 64.31 104 GLN A CA 1
ATOM 858 C C . GLN A 1 104 ? 22.647 0.147 -16.402 1.00 64.31 104 GLN A C 1
ATOM 860 O O . GLN A 1 104 ? 23.752 0.136 -16.937 1.00 64.31 104 GLN A O 1
ATOM 865 N N . ILE A 1 105 ? 21.518 0.043 -17.112 1.00 66.00 105 ILE A N 1
ATOM 866 C CA . ILE A 1 105 ? 21.499 -0.174 -18.570 1.00 66.00 105 ILE A CA 1
ATOM 867 C C . ILE A 1 105 ? 22.226 0.960 -19.305 1.00 66.00 105 ILE A C 1
ATOM 869 O O . ILE A 1 105 ? 23.019 0.701 -20.204 1.00 66.00 105 ILE A O 1
ATOM 873 N N . LEU A 1 106 ? 22.016 2.218 -18.906 1.00 62.97 106 LEU A N 1
ATOM 874 C CA . LEU A 1 106 ? 22.724 3.353 -19.511 1.00 62.97 106 LEU A CA 1
ATOM 875 C C . LEU A 1 106 ? 24.236 3.351 -19.231 1.00 62.97 106 LEU A C 1
ATOM 877 O O . LEU A 1 106 ? 24.985 3.971 -19.981 1.00 62.97 106 LEU A O 1
ATOM 881 N N . LYS A 1 107 ? 24.690 2.685 -18.163 1.00 62.78 107 LYS A N 1
ATOM 882 C CA . LYS A 1 107 ? 26.116 2.559 -17.830 1.00 62.78 107 LYS A CA 1
ATOM 883 C C . LYS A 1 107 ? 26.791 1.382 -18.534 1.00 62.78 107 LYS A C 1
ATOM 885 O O . LYS A 1 107 ? 27.957 1.503 -18.894 1.00 62.78 107 LYS A O 1
ATOM 890 N N . GLU A 1 108 ? 26.089 0.267 -18.719 1.00 60.97 108 GLU A N 1
ATOM 891 C CA . GLU A 1 108 ? 26.642 -0.949 -19.337 1.00 60.97 108 GLU A CA 1
ATOM 892 C C . GLU A 1 108 ? 26.508 -0.985 -20.860 1.00 60.97 108 GLU A C 1
ATOM 894 O O . GLU A 1 108 ? 27.347 -1.580 -21.538 1.00 60.97 108 GLU A O 1
ATOM 899 N N . VAL A 1 109 ? 25.497 -0.328 -21.434 1.00 57.44 109 VAL A N 1
ATOM 900 C CA . VAL A 1 109 ? 25.370 -0.253 -22.889 1.00 57.44 109 VAL A CA 1
ATOM 901 C C . VAL A 1 109 ? 26.343 0.801 -23.412 1.00 57.44 109 VAL A C 1
ATOM 903 O O . VAL A 1 109 ? 26.067 2.000 -23.402 1.00 57.44 109 VAL A O 1
ATOM 906 N N . HIS A 1 110 ? 27.487 0.332 -23.916 1.00 54.31 110 HIS A N 1
ATOM 907 C CA . HIS A 1 110 ? 28.374 1.100 -24.786 1.00 54.31 110 HIS A CA 1
ATOM 908 C C . HIS A 1 110 ? 27.614 1.403 -26.083 1.00 54.31 110 HIS A C 1
ATOM 910 O O . HIS A 1 110 ? 27.729 0.678 -27.069 1.00 54.31 110 HIS A O 1
ATOM 916 N N . VAL A 1 111 ? 26.760 2.429 -26.070 1.00 61.44 111 VAL A N 1
ATOM 917 C CA . VAL A 1 111 ? 26.110 2.907 -27.289 1.00 61.44 111 VAL A CA 1
ATOM 918 C C . VAL A 1 111 ? 27.233 3.337 -28.237 1.00 61.44 111 VAL A C 1
ATOM 920 O O . VAL A 1 111 ? 27.978 4.261 -27.897 1.00 61.44 111 VAL A O 1
ATOM 923 N N . PRO A 1 112 ? 27.445 2.655 -29.382 1.00 58.44 112 PRO A N 1
ATOM 924 C CA . PRO A 1 112 ? 28.450 3.103 -30.329 1.00 58.44 112 PRO A CA 1
ATOM 925 C C . PRO A 1 112 ? 28.102 4.541 -30.691 1.00 58.44 112 PRO A C 1
ATOM 927 O O . PRO A 1 112 ? 26.944 4.853 -30.978 1.00 58.44 112 PRO A O 1
ATOM 930 N N . SER A 1 113 ? 29.093 5.423 -30.572 1.00 70.94 113 SER A N 1
ATOM 931 C CA . SER A 1 113 ? 28.891 6.857 -30.735 1.00 70.94 113 SER A CA 1
ATOM 932 C C . SER A 1 113 ? 28.156 7.104 -32.050 1.00 70.94 113 SER A C 1
ATOM 934 O O . SER A 1 113 ? 28.664 6.771 -33.115 1.00 70.94 113 SER A O 1
ATOM 936 N N . PHE A 1 114 ? 26.947 7.663 -31.979 1.00 73.12 114 PHE A N 1
ATOM 937 C CA . PHE A 1 114 ? 26.078 7.923 -33.135 1.00 73.12 114 PHE A CA 1
ATOM 938 C C . PHE A 1 114 ? 26.826 8.618 -34.295 1.00 73.12 114 PHE A C 1
ATOM 940 O O . PHE A 1 114 ? 26.565 8.372 -35.471 1.00 73.12 114 PHE A O 1
ATOM 947 N N . TRP A 1 115 ? 27.841 9.415 -33.954 1.00 76.94 115 TRP A N 1
ATOM 948 C CA . TRP A 1 115 ? 28.739 10.094 -34.881 1.00 76.94 115 TRP A CA 1
ATOM 949 C C . TRP A 1 115 ? 29.629 9.178 -35.730 1.00 76.94 115 TRP A C 1
ATOM 951 O O . TRP A 1 115 ? 29.901 9.521 -36.881 1.00 76.94 115 TRP A O 1
ATOM 961 N N . SER A 1 116 ? 30.080 8.027 -35.221 1.00 77.19 116 SER A N 1
ATOM 962 C CA . SER A 1 116 ? 30.914 7.107 -36.009 1.00 77.19 116 SER A CA 1
ATOM 963 C C . SER A 1 116 ? 30.106 6.429 -37.116 1.00 77.19 116 SER A C 1
ATOM 965 O O . SER A 1 116 ? 30.590 6.310 -38.241 1.00 77.19 116 SER A O 1
ATOM 967 N N . GLY A 1 117 ? 28.844 6.084 -36.838 1.00 78.62 117 GLY A N 1
ATOM 968 C CA . GLY A 1 117 ? 27.927 5.526 -37.833 1.00 78.62 117 GLY A CA 1
ATOM 969 C C . GLY A 1 117 ? 27.620 6.506 -38.969 1.00 78.62 117 GLY A C 1
ATOM 970 O O . GLY A 1 117 ? 27.593 6.117 -40.137 1.00 78.62 117 GLY A O 1
ATOM 971 N N . ILE A 1 118 ? 27.452 7.795 -38.658 1.00 84.69 118 ILE A N 1
ATOM 972 C CA . ILE A 1 118 ? 27.232 8.827 -39.682 1.00 84.69 118 ILE A CA 1
ATOM 973 C C . ILE A 1 118 ? 28.480 8.995 -40.562 1.00 84.69 118 ILE A C 1
ATOM 975 O O . ILE A 1 118 ? 28.369 8.972 -41.788 1.00 84.69 118 ILE A O 1
ATOM 979 N N . TRP A 1 119 ? 29.674 9.099 -39.968 1.00 90.38 119 TRP A N 1
ATOM 980 C CA . TRP A 1 119 ? 30.916 9.264 -40.732 1.00 90.38 119 TRP A CA 1
ATOM 981 C C . TRP A 1 119 ? 31.238 8.071 -41.628 1.00 90.38 119 TRP A C 1
ATOM 983 O O . TRP A 1 119 ? 31.691 8.263 -42.756 1.00 90.38 119 TRP A O 1
ATOM 993 N N . GLN A 1 120 ? 30.952 6.851 -41.174 1.00 88.69 120 GLN A N 1
ATOM 994 C CA . GLN A 1 120 ? 31.154 5.649 -41.978 1.00 88.69 120 GLN A CA 1
ATOM 995 C C . GLN A 1 120 ? 30.307 5.669 -43.259 1.00 88.69 120 GLN A C 1
ATOM 997 O O . GLN A 1 120 ? 30.818 5.364 -44.336 1.00 88.69 120 GLN A O 1
ATOM 1002 N N . 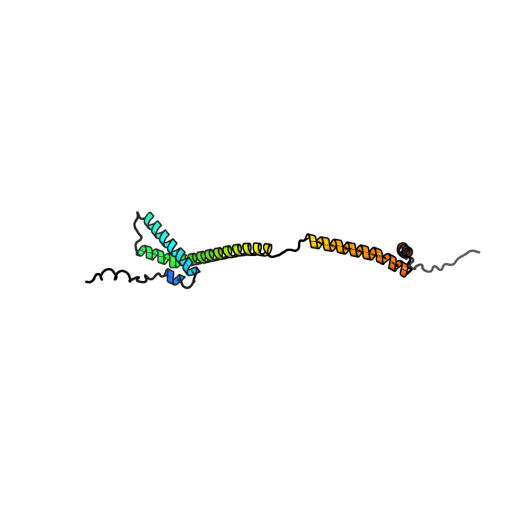ASN A 1 121 ? 29.041 6.087 -43.165 1.00 91.12 121 ASN A N 1
ATOM 1003 C CA . ASN A 1 121 ? 28.151 6.186 -44.324 1.00 91.12 121 ASN A CA 1
ATOM 1004 C C . ASN A 1 121 ? 28.581 7.285 -45.300 1.00 91.12 121 ASN A C 1
ATOM 1006 O O . ASN A 1 121 ? 28.543 7.085 -46.517 1.00 91.12 121 ASN A O 1
ATOM 1010 N N . ILE A 1 122 ? 29.026 8.429 -44.772 1.00 93.31 122 ILE A N 1
ATOM 1011 C CA . ILE A 1 122 ? 29.553 9.525 -45.590 1.00 93.31 122 ILE A CA 1
ATOM 1012 C C . ILE A 1 122 ? 30.777 9.032 -46.368 1.00 93.31 122 ILE A C 1
ATOM 1014 O O . ILE A 1 122 ? 30.783 9.087 -47.596 1.00 93.31 122 ILE A O 1
ATOM 1018 N N . VAL A 1 123 ? 31.777 8.469 -45.685 1.00 93.00 123 VAL A N 1
ATOM 1019 C CA . VAL A 1 123 ? 33.012 7.989 -46.328 1.00 93.00 123 VAL A CA 1
ATOM 1020 C C . VAL A 1 123 ? 32.723 6.891 -47.353 1.00 93.00 123 VAL A C 1
ATOM 1022 O O . VAL A 1 123 ? 33.249 6.947 -48.464 1.00 93.00 123 VAL A O 1
ATOM 1025 N N . ALA A 1 124 ? 31.846 5.934 -47.034 1.00 92.12 124 ALA A N 1
ATOM 1026 C CA . ALA A 1 124 ? 31.459 4.878 -47.968 1.00 92.12 124 ALA A CA 1
ATOM 1027 C C . ALA A 1 124 ? 30.815 5.442 -49.246 1.00 92.12 124 ALA A C 1
ATOM 1029 O O . ALA A 1 124 ? 31.166 5.030 -50.353 1.00 92.12 124 ALA A O 1
ATOM 1030 N N . SER A 1 125 ? 29.932 6.434 -49.105 1.00 93.12 125 SER A N 1
ATOM 1031 C CA . SER A 1 125 ? 29.269 7.088 -50.240 1.00 93.12 125 SER A CA 1
ATOM 1032 C C . SER A 1 125 ? 30.260 7.858 -51.115 1.00 93.12 125 SER A C 1
ATOM 1034 O O . SER A 1 125 ? 30.188 7.794 -52.345 1.00 93.12 125 SER A O 1
ATOM 1036 N N . PHE A 1 126 ? 31.226 8.544 -50.499 1.00 95.88 126 PHE A N 1
ATOM 1037 C CA . PHE A 1 126 ? 32.294 9.234 -51.225 1.00 95.88 126 PHE A CA 1
ATOM 1038 C C . PHE A 1 126 ? 33.177 8.257 -52.006 1.00 95.88 126 PHE A C 1
ATOM 1040 O O . PHE A 1 126 ? 33.428 8.476 -53.191 1.00 95.88 126 PHE A O 1
ATOM 1047 N N . LEU A 1 127 ? 33.595 7.151 -51.383 1.00 95.38 127 LEU A N 1
ATOM 1048 C CA . LEU A 1 127 ? 34.403 6.121 -52.043 1.00 95.38 127 LEU A CA 1
ATOM 1049 C C . LEU A 1 127 ? 33.667 5.494 -53.230 1.00 95.38 127 LEU A C 1
ATOM 1051 O O . LEU A 1 127 ? 34.247 5.338 -54.304 1.00 95.38 127 LEU A O 1
ATOM 1055 N N . TRP A 1 128 ? 32.380 5.187 -53.060 1.00 95.69 128 TRP A N 1
ATOM 1056 C CA . TRP A 1 128 ? 31.553 4.630 -54.128 1.00 95.69 128 TRP A CA 1
ATOM 1057 C C . TRP A 1 128 ? 31.389 5.597 -55.303 1.00 95.69 128 TRP A C 1
ATOM 1059 O O . TRP A 1 128 ? 31.513 5.212 -56.466 1.00 95.69 128 TRP A O 1
ATOM 1069 N N . THR A 1 129 ? 31.180 6.877 -55.002 1.00 96.19 129 THR A N 1
ATOM 1070 C CA . THR A 1 129 ? 31.046 7.922 -56.022 1.00 96.19 129 THR A CA 1
ATOM 1071 C C . THR A 1 129 ? 32.337 8.086 -56.821 1.00 96.19 129 THR A C 1
ATOM 1073 O O . THR A 1 129 ? 32.293 8.153 -58.048 1.00 96.19 129 THR A O 1
ATOM 1076 N N . ILE A 1 130 ? 33.495 8.090 -56.151 1.00 95.69 130 ILE A N 1
ATOM 1077 C CA . ILE A 1 130 ? 34.807 8.160 -56.812 1.00 95.69 130 ILE A CA 1
ATOM 1078 C C . ILE A 1 130 ? 35.029 6.929 -57.696 1.00 95.69 130 ILE A C 1
ATOM 1080 O O . ILE A 1 130 ? 35.472 7.065 -58.836 1.00 95.69 130 ILE A O 1
ATOM 1084 N N . LEU A 1 131 ? 34.678 5.736 -57.209 1.00 95.06 131 LEU A N 1
ATOM 1085 C CA . LEU A 1 131 ? 34.804 4.502 -57.981 1.00 95.06 131 LEU A CA 1
ATOM 1086 C C . LEU A 1 131 ? 33.987 4.564 -59.279 1.00 95.06 131 LEU A C 1
ATOM 1088 O O . LEU A 1 131 ? 34.521 4.276 -60.348 1.00 95.06 131 LEU A O 1
ATOM 1092 N N . ILE A 1 132 ? 32.720 4.988 -59.208 1.00 93.56 132 ILE A N 1
ATOM 1093 C CA . ILE A 1 132 ? 31.877 5.164 -60.399 1.00 93.56 132 ILE A CA 1
ATOM 1094 C C . ILE A 1 132 ? 32.463 6.232 -61.322 1.00 93.56 132 ILE A C 1
ATOM 1096 O O . ILE A 1 132 ? 32.553 6.000 -62.524 1.00 93.56 132 ILE A O 1
ATOM 1100 N N . ALA A 1 133 ? 32.895 7.374 -60.786 1.00 92.56 133 ALA A N 1
ATOM 1101 C CA . ALA A 1 133 ? 33.461 8.456 -61.588 1.00 92.56 133 ALA A CA 1
ATOM 1102 C C . ALA A 1 133 ? 34.709 8.022 -62.376 1.00 92.56 133 ALA A C 1
ATOM 1104 O O . ALA A 1 133 ? 34.942 8.529 -63.471 1.00 92.56 133 ALA A O 1
ATOM 1105 N N . LEU A 1 134 ? 35.487 7.067 -61.855 1.00 92.69 134 LEU A N 1
ATOM 1106 C CA . LEU A 1 134 ? 36.658 6.510 -62.538 1.00 92.69 134 LEU A CA 1
ATOM 1107 C C . LEU A 1 134 ? 36.309 5.364 -63.498 1.00 92.69 134 LEU A C 1
ATOM 1109 O O . LEU A 1 134 ? 36.859 5.295 -64.598 1.00 92.69 134 LEU A O 1
ATOM 1113 N N . LEU A 1 135 ? 35.398 4.467 -63.112 1.00 90.81 135 LEU A N 1
ATOM 1114 C CA . LEU A 1 135 ? 35.032 3.310 -63.935 1.00 90.81 135 LEU A CA 1
ATOM 1115 C C . LEU A 1 135 ? 34.119 3.680 -65.108 1.00 90.81 135 LEU A C 1
ATOM 1117 O O . LEU A 1 135 ? 34.250 3.109 -66.191 1.00 90.81 135 LEU A O 1
ATOM 1121 N N . LEU A 1 136 ? 33.213 4.641 -64.925 1.00 88.06 136 LEU A N 1
ATOM 1122 C CA . LEU A 1 136 ? 32.213 5.001 -65.929 1.00 88.06 136 LEU A CA 1
ATOM 1123 C C . LEU A 1 136 ? 32.856 5.502 -67.242 1.00 88.06 136 LEU A C 1
ATOM 1125 O O . LEU A 1 136 ? 32.532 4.941 -68.290 1.00 88.06 136 LEU A O 1
ATOM 1129 N N . PRO A 1 137 ? 33.838 6.430 -67.243 1.00 86.62 137 PRO A N 1
ATOM 1130 C CA . PRO A 1 137 ? 34.542 6.832 -68.466 1.00 86.62 137 PRO A CA 1
ATOM 1131 C C . PRO A 1 137 ? 35.321 5.690 -69.133 1.00 86.62 137 PRO A C 1
ATOM 1133 O O . PRO A 1 137 ? 35.419 5.642 -70.361 1.00 86.62 137 PRO A O 1
ATOM 1136 N N . PHE A 1 138 ? 35.865 4.757 -68.345 1.00 88.06 138 PHE A N 1
ATOM 1137 C CA . PHE A 1 138 ? 36.607 3.607 -68.864 1.00 88.06 138 PHE A CA 1
ATOM 1138 C C . PHE A 1 138 ? 35.694 2.649 -69.642 1.00 88.06 138 PHE A C 1
ATOM 1140 O O . PHE A 1 138 ? 36.026 2.253 -70.761 1.00 88.06 138 PHE A O 1
ATOM 1147 N N . ILE A 1 139 ? 34.514 2.342 -69.094 1.00 84.88 139 ILE A N 1
ATOM 1148 C CA . ILE A 1 139 ? 33.503 1.496 -69.746 1.00 84.88 139 ILE A CA 1
ATOM 1149 C C . ILE A 1 139 ? 33.008 2.149 -71.041 1.00 84.88 139 ILE A C 1
ATOM 1151 O O . ILE A 1 139 ? 32.937 1.486 -72.073 1.00 84.88 139 ILE A O 1
ATOM 1155 N N . ILE A 1 140 ? 32.733 3.456 -71.011 1.00 83.50 140 ILE A N 1
ATOM 1156 C CA . ILE A 1 140 ? 32.305 4.230 -72.187 1.00 83.50 140 ILE A CA 1
ATOM 1157 C C . ILE A 1 140 ? 33.340 4.125 -73.312 1.00 83.50 140 ILE A C 1
ATOM 1159 O O . ILE A 1 140 ? 32.996 3.828 -74.459 1.00 83.50 140 ILE A O 1
ATOM 1163 N N . ARG A 1 141 ? 34.623 4.319 -72.978 1.00 78.94 141 ARG A N 1
ATOM 1164 C CA . ARG A 1 141 ? 35.718 4.242 -73.949 1.00 78.94 141 ARG A CA 1
ATOM 1165 C C . ARG A 1 141 ? 35.880 2.830 -74.518 1.00 78.94 141 ARG A C 1
ATOM 1167 O O . ARG A 1 141 ? 36.092 2.692 -75.720 1.00 78.94 141 ARG A O 1
ATOM 1174 N N . ALA A 1 142 ? 35.772 1.796 -73.683 1.00 78.94 142 ALA A N 1
ATOM 1175 C CA . ALA A 1 142 ? 35.875 0.402 -74.114 1.00 78.94 142 ALA A CA 1
ATOM 1176 C C . ALA A 1 142 ? 34.707 -0.015 -75.023 1.00 78.94 142 ALA A C 1
ATOM 1178 O O . ALA A 1 142 ? 34.910 -0.708 -76.018 1.00 78.94 142 ALA A O 1
ATOM 1179 N N . ALA A 1 143 ? 33.497 0.453 -74.717 1.00 79.38 143 ALA A N 1
ATOM 1180 C CA . ALA A 1 143 ? 32.296 0.135 -75.476 1.00 79.38 143 ALA A CA 1
ATOM 1181 C C . ALA A 1 143 ? 32.130 0.981 -76.755 1.00 79.38 143 ALA A C 1
ATOM 1183 O O . ALA A 1 143 ? 31.211 0.721 -77.527 1.00 79.38 143 ALA A O 1
ATOM 1184 N N . LYS A 1 144 ? 33.003 1.978 -76.995 1.00 75.25 144 LYS A N 1
ATOM 1185 C CA . LYS A 1 144 ? 32.894 2.955 -78.101 1.00 75.25 144 LYS A CA 1
ATOM 1186 C C . LYS A 1 144 ? 31.508 3.612 -78.180 1.00 75.25 144 LYS A C 1
ATOM 1188 O O . LYS A 1 144 ? 31.028 3.934 -79.262 1.00 75.25 144 LYS A O 1
ATOM 1193 N N . ILE A 1 145 ? 30.862 3.784 -77.031 1.00 73.31 145 ILE A N 1
ATOM 1194 C CA . ILE A 1 145 ? 29.546 4.412 -76.939 1.00 73.31 145 ILE A CA 1
ATOM 1195 C C . ILE A 1 145 ? 29.761 5.922 -76.964 1.00 73.31 145 ILE A C 1
ATOM 1197 O O . ILE A 1 145 ? 30.479 6.457 -76.117 1.00 73.31 145 ILE A O 1
ATOM 1201 N N . ASP A 1 146 ? 29.137 6.613 -77.915 1.00 72.56 146 ASP A N 1
ATOM 1202 C CA . ASP A 1 146 ? 29.174 8.070 -77.957 1.00 72.56 146 ASP A CA 1
ATOM 1203 C C . ASP A 1 146 ? 28.109 8.643 -77.010 1.00 72.56 146 ASP A C 1
ATOM 1205 O O . ASP A 1 146 ? 26.918 8.721 -77.323 1.00 72.56 146 ASP A O 1
ATOM 1209 N N . LEU A 1 147 ? 28.531 9.022 -75.799 1.00 67.06 147 LEU A N 1
ATOM 1210 C CA . LEU A 1 147 ? 27.629 9.587 -74.788 1.00 67.06 147 LEU A CA 1
ATOM 1211 C C . LEU A 1 147 ? 26.928 10.853 -75.271 1.00 67.06 147 LEU A C 1
ATOM 1213 O O . LEU A 1 147 ? 25.831 11.165 -74.810 1.00 67.06 147 LEU A O 1
ATOM 1217 N N . 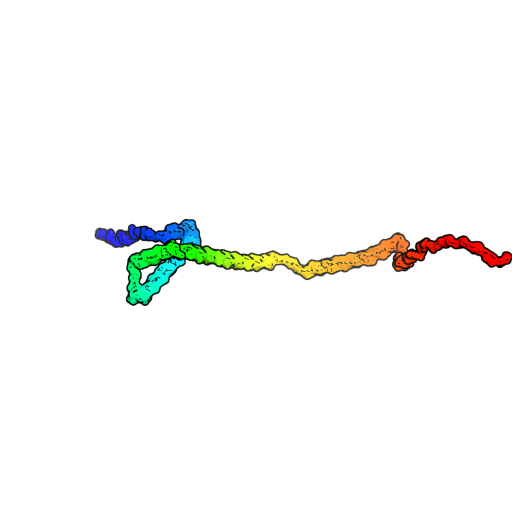VAL A 1 148 ? 27.565 11.587 -76.181 1.00 68.06 148 VAL A N 1
ATOM 1218 C CA . VAL A 1 148 ? 27.036 12.834 -76.717 1.00 68.06 148 VAL A CA 1
ATOM 1219 C C . VAL A 1 148 ? 25.818 12.565 -77.607 1.00 68.06 148 VAL A C 1
ATOM 1221 O O . VAL A 1 148 ? 24.897 13.380 -77.624 1.00 68.06 148 VAL A O 1
ATOM 1224 N N . GLU A 1 149 ? 25.755 11.411 -78.278 1.00 67.75 149 GLU A N 1
ATOM 1225 C CA . GLU A 1 149 ? 24.593 10.976 -79.061 1.00 67.75 149 GLU A CA 1
ATOM 1226 C C . GLU A 1 149 ? 23.4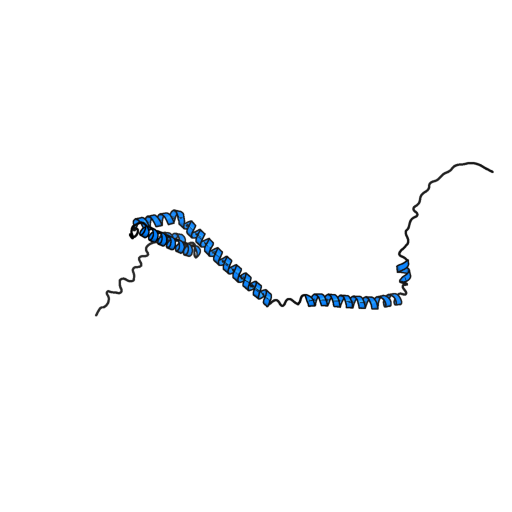24 10.560 -78.159 1.00 67.75 149 GLU A C 1
ATOM 1228 O O . GLU A 1 149 ? 22.285 10.929 -78.426 1.00 67.75 149 GLU A O 1
ATOM 1233 N N . ILE A 1 150 ? 23.693 9.893 -77.033 1.00 68.56 150 ILE A N 1
ATOM 1234 C CA . ILE A 1 150 ? 22.662 9.521 -76.045 1.00 68.56 150 ILE A CA 1
ATOM 1235 C C . ILE A 1 150 ? 22.111 10.762 -75.326 1.00 68.56 150 ILE A C 1
ATOM 1237 O O . ILE A 1 150 ? 20.903 10.869 -75.119 1.00 68.56 150 ILE A O 1
ATOM 1241 N N . LEU A 1 151 ? 22.968 11.736 -74.992 1.00 70.62 151 LEU A N 1
ATOM 1242 C CA . LEU A 1 151 ? 22.537 12.989 -74.361 1.00 70.62 151 LEU A CA 1
ATOM 1243 C C . LEU A 1 151 ? 21.752 13.894 -75.328 1.00 70.62 151 LEU A C 1
ATOM 1245 O O . LEU A 1 151 ? 20.851 14.612 -74.900 1.00 70.62 151 LEU A O 1
ATOM 1249 N N . ARG A 1 152 ? 22.089 13.875 -76.628 1.00 75.12 152 ARG A N 1
ATOM 1250 C CA . ARG A 1 152 ? 21.397 14.656 -77.675 1.00 75.12 152 ARG A CA 1
ATOM 1251 C C . ARG A 1 152 ? 20.186 13.933 -78.279 1.00 75.12 152 ARG A C 1
ATOM 1253 O O . ARG A 1 152 ? 19.287 14.595 -78.785 1.00 75.12 152 ARG A O 1
ATOM 1260 N N . GLY A 1 153 ? 20.127 12.605 -78.203 1.00 61.94 153 GLY A N 1
ATOM 1261 C CA . GLY A 1 153 ? 19.083 11.748 -78.778 1.00 61.94 153 GLY A CA 1
ATOM 1262 C C . GLY A 1 153 ? 17.764 11.700 -77.998 1.00 61.94 153 GLY A C 1
ATOM 1263 O O . GLY A 1 153 ? 16.835 11.013 -78.414 1.00 61.94 153 GLY A O 1
ATOM 1264 N N . GLY A 1 154 ? 17.646 12.444 -76.895 1.00 56.22 154 GLY A N 1
ATOM 1265 C CA . GLY A 1 154 ? 16.451 12.494 -76.044 1.00 56.22 154 GLY A CA 1
ATOM 1266 C C . GLY A 1 154 ? 15.285 13.355 -76.553 1.00 56.22 154 GLY A C 1
ATOM 1267 O O . GLY A 1 154 ? 14.346 13.579 -75.796 1.00 56.22 154 GLY A O 1
ATOM 1268 N N . SER A 1 155 ? 15.304 13.858 -77.795 1.00 61.25 155 SER A N 1
ATOM 1269 C CA . SER A 1 155 ? 14.193 14.653 -78.342 1.00 61.25 155 SER A CA 1
ATOM 1270 C C . SER A 1 155 ? 13.746 14.163 -79.722 1.00 61.25 155 SER A C 1
ATOM 1272 O O . SER A 1 155 ? 14.231 14.607 -80.760 1.00 61.25 155 SER A O 1
ATOM 1274 N N . LYS A 1 156 ? 12.781 13.240 -79.731 1.00 52.62 156 LYS A N 1
ATOM 1275 C CA . LYS A 1 156 ? 11.855 13.045 -80.854 1.00 52.62 156 LYS A CA 1
ATOM 1276 C C . LYS A 1 156 ? 10.426 12.970 -80.306 1.00 52.62 156 LYS A C 1
ATOM 1278 O O . LYS A 1 156 ? 10.086 11.959 -79.695 1.00 52.62 156 LYS A O 1
ATOM 1283 N N . PRO A 1 157 ? 9.575 13.990 -80.507 1.00 47.72 157 PRO A N 1
ATOM 1284 C CA . PRO A 1 157 ? 8.137 13.816 -80.382 1.00 47.72 157 PRO A CA 1
ATOM 1285 C C . PRO A 1 157 ? 7.581 13.202 -81.677 1.00 47.72 157 PRO A C 1
ATOM 1287 O O . PRO A 1 157 ? 7.783 13.723 -82.772 1.00 47.72 157 PRO A O 1
ATOM 1290 N N . ASN A 1 158 ? 6.881 12.077 -81.543 1.00 52.72 158 ASN A N 1
ATOM 1291 C CA . ASN A 1 158 ? 6.089 11.473 -82.609 1.00 52.72 158 ASN A CA 1
ATOM 1292 C C . ASN A 1 158 ? 4.735 12.181 -82.686 1.00 52.72 158 ASN A C 1
ATOM 1294 O O . ASN A 1 158 ? 3.981 12.090 -81.724 1.00 52.72 158 ASN A O 1
ATOM 1298 N N . THR A 1 159 ? 4.367 12.761 -83.825 1.00 53.44 159 THR A N 1
ATOM 1299 C CA . THR A 1 159 ? 2.955 12.896 -84.218 1.00 53.44 159 THR A CA 1
ATOM 1300 C C . THR A 1 159 ? 2.862 13.039 -85.727 1.00 53.44 159 THR A C 1
ATOM 1302 O O . THR A 1 159 ? 3.215 14.086 -86.248 1.00 53.44 159 THR A O 1
ATOM 1305 N N . HIS A 1 160 ? 2.337 12.027 -86.408 1.00 39.97 160 HIS A N 1
ATOM 1306 C CA . HIS A 1 160 ? 1.302 12.243 -87.416 1.00 39.97 160 HIS A CA 1
ATOM 1307 C C . HIS A 1 160 ? 0.443 10.982 -87.476 1.00 39.97 160 HIS A C 1
ATOM 1309 O O . HIS A 1 160 ? 0.779 9.996 -88.126 1.00 39.97 160 HIS A O 1
ATOM 1315 N N . PHE A 1 161 ? -0.644 11.029 -86.706 1.00 47.19 161 PHE A N 1
ATOM 1316 C CA . PHE A 1 161 ? -1.795 10.166 -86.895 1.00 47.19 161 PHE A CA 1
ATOM 1317 C C . PHE A 1 161 ? -2.498 10.544 -88.204 1.00 47.19 161 PHE A C 1
ATOM 1319 O O . PHE A 1 161 ? -2.687 11.718 -88.523 1.00 47.19 161 PHE A O 1
ATOM 1326 N N . GLU A 1 162 ? -2.851 9.490 -88.922 1.00 48.50 162 GLU A N 1
ATOM 1327 C CA . GLU A 1 162 ? -3.854 9.331 -89.968 1.00 48.50 162 GLU A CA 1
ATOM 1328 C C . GLU A 1 162 ? -5.093 10.237 -89.817 1.00 48.50 162 GLU A C 1
ATOM 1330 O O . GLU A 1 162 ? -5.637 10.347 -88.719 1.00 48.50 162 GLU A O 1
ATOM 1335 N N . ASN A 1 163 ? -5.526 10.877 -90.918 1.00 48.28 163 ASN A N 1
ATOM 1336 C CA . ASN A 1 163 ? -6.926 11.007 -91.373 1.00 48.28 163 ASN A CA 1
ATOM 1337 C C . ASN A 1 163 ? -7.081 12.077 -92.473 1.00 48.28 163 ASN A C 1
ATOM 1339 O O . ASN A 1 163 ? -6.655 13.214 -92.299 1.00 48.28 163 ASN A O 1
ATOM 1343 N N . THR A 1 164 ? -7.732 11.707 -93.583 1.00 51.34 164 THR A N 1
ATOM 1344 C CA . THR A 1 164 ? -8.701 12.481 -94.410 1.00 51.34 164 THR A CA 1
ATOM 1345 C C . THR A 1 164 ? -8.926 11.679 -95.702 1.00 51.34 164 THR A C 1
ATOM 1347 O O . THR A 1 164 ? -8.063 11.588 -96.563 1.00 51.34 164 THR A O 1
ATOM 1350 N N . VAL A 1 165 ? -9.915 10.782 -95.722 1.00 52.69 165 VAL A N 1
ATOM 1351 C CA . VAL A 1 165 ? -11.302 11.025 -96.172 1.00 52.69 165 VAL A CA 1
ATOM 1352 C C . VAL A 1 165 ? -11.371 11.521 -97.622 1.00 52.69 165 VAL A C 1
ATOM 1354 O O . VAL A 1 165 ? -10.963 12.630 -97.943 1.00 52.69 165 VAL A O 1
ATOM 1357 N N . LYS A 1 166 ? -11.939 10.651 -98.467 1.00 52.16 166 LYS A N 1
ATOM 1358 C CA . LYS A 1 166 ? -12.335 10.864 -99.863 1.00 52.16 166 LYS A CA 1
ATOM 1359 C C . LYS A 1 166 ? -13.138 12.155 -100.051 1.00 52.16 166 LYS A C 1
ATOM 1361 O O . LYS A 1 166 ? -14.136 12.350 -99.361 1.00 52.16 166 LYS A O 1
ATOM 1366 N N . THR A 1 167 ? -12.828 12.893 -101.110 1.00 51.47 167 THR A N 1
ATOM 1367 C CA . THR A 1 167 ? -13.795 13.732 -101.828 1.00 51.47 167 THR A CA 1
ATOM 1368 C C . THR A 1 167 ? -13.624 13.509 -103.324 1.00 51.47 167 THR A C 1
ATOM 1370 O O . THR A 1 167 ? -12.639 13.906 -103.939 1.00 51.47 167 THR A O 1
ATOM 1373 N N . ASP A 1 168 ? -14.603 12.803 -103.876 1.00 50.53 168 ASP A N 1
ATOM 1374 C CA . ASP A 1 168 ? -14.937 12.786 -105.291 1.00 50.53 168 ASP A CA 1
ATOM 1375 C C . ASP A 1 168 ? -15.809 14.020 -105.570 1.00 50.53 168 ASP A C 1
ATOM 1377 O O . ASP A 1 168 ? -16.821 14.217 -104.895 1.00 50.53 168 ASP A O 1
ATOM 1381 N N . SER A 1 169 ? -15.395 14.861 -106.518 1.00 55.47 169 SER A N 1
ATOM 1382 C CA . SER A 1 169 ? -16.262 15.824 -107.206 1.00 55.47 169 SER A CA 1
ATOM 1383 C C . SER A 1 169 ? -15.546 16.391 -108.436 1.00 55.47 169 SER A C 1
ATOM 1385 O O . SER A 1 169 ? -14.759 17.332 -108.364 1.00 55.47 169 SER A O 1
ATOM 1387 N N . THR A 1 170 ? -15.822 15.761 -109.571 1.00 48.84 170 THR A N 1
ATOM 1388 C CA . THR A 1 170 ? -16.213 16.379 -110.850 1.00 48.84 170 THR A CA 1
ATOM 1389 C C . THR A 1 170 ? -16.288 17.924 -110.870 1.00 48.84 170 THR A C 1
ATOM 1391 O O . THR A 1 170 ? -17.189 18.493 -110.260 1.00 48.84 170 THR A O 1
ATOM 1394 N N . ASN A 1 171 ? -15.420 18.597 -111.646 1.00 46.56 171 ASN A N 1
ATOM 1395 C CA . ASN A 1 171 ? -15.762 19.395 -112.851 1.00 46.56 171 ASN A CA 1
ATOM 1396 C C . ASN A 1 171 ? -14.772 20.531 -113.213 1.00 46.56 171 ASN A C 1
ATOM 1398 O O . ASN A 1 171 ? -14.424 21.366 -112.388 1.00 46.56 171 ASN A O 1
ATOM 1402 N N . LEU A 1 172 ? -14.485 20.568 -114.526 1.00 48.81 172 LEU A N 1
ATOM 1403 C CA . LEU A 1 172 ? -14.179 21.688 -115.440 1.00 48.81 172 LEU A CA 1
ATOM 1404 C C . LEU A 1 172 ? -12.998 22.642 -115.147 1.00 48.81 172 LEU A C 1
ATOM 1406 O O . LEU A 1 172 ? -13.110 23.550 -114.333 1.00 48.81 172 LEU A O 1
ATOM 1410 N N . ASN A 1 173 ? -11.966 22.631 -116.007 1.00 44.69 173 ASN A N 1
ATOM 1411 C CA . ASN A 1 173 ? -11.975 23.359 -117.295 1.00 44.69 173 ASN A CA 1
ATOM 1412 C C . ASN A 1 173 ? -10.591 23.298 -117.992 1.00 44.69 173 ASN A C 1
ATOM 1414 O O . ASN A 1 173 ? -9.639 23.905 -117.501 1.00 44.69 173 ASN A O 1
ATOM 1418 N N . LYS A 1 174 ? -10.539 22.608 -119.142 1.00 38.88 174 LYS A N 1
ATOM 1419 C CA . LYS A 1 174 ? -9.850 22.927 -120.414 1.00 38.88 174 LYS A CA 1
ATOM 1420 C C . LYS A 1 174 ? -9.230 21.700 -121.079 1.00 38.88 174 LYS A C 1
ATOM 1422 O O . LYS A 1 174 ? -8.445 20.995 -120.415 1.00 38.88 174 LYS A O 1
#

Foldseek 3Di:
DDPDPPPPVPPPPPVPDQVLLVVLVVVPQLSVQLVVVVVVVLVVVQVVCCVVPVNDGDDPVVSVVVSVCCVPPPSVVSSVVSVVVVVVVVVVVVVVVVVVVVVVCVVPPPPPPPVVVVVVVVVVVVVVVVVCVVVVVVVCVVVVPDVVCVVVVPDDDDDDDDDDDDDDDDDDDD